Protein AF-A0A9E5CWA3-F1 (afdb_monomer_lite)

Foldseek 3Di:
DAQKAFPVLVVVCAVVLDHLQQQLVLVLLPPPCCLVPPCVVCLVDQLSQLAQDDPVNLVSSVVSPPDNPRRSVQSRPPHSVLRRVVSVLSNLCSVLVEREHEGEHEDQDPAKDWDWPPPDRDSYYYIYIYTYAYPVQWDDDPNMTGRDHDD

Secondary structure (DSSP, 8-state):
--SEE-HHHHHHHHHTT--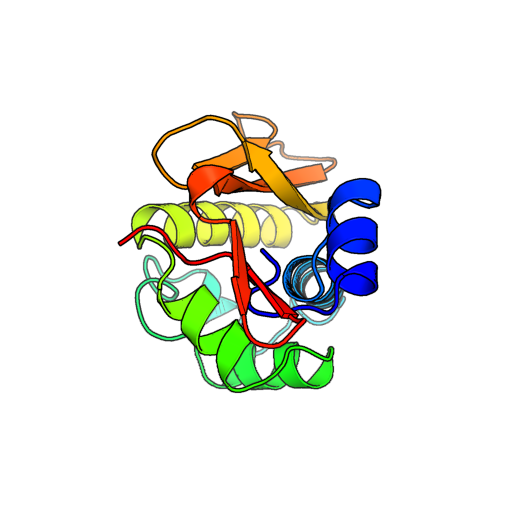HHHHHHHHHHH-TTGGG-TTHHHHHSTTTTSSSPPHHHHHHHHHTT--TTHHHHHHHHS-HHHHHHHHHHHHHHHHHT-EEEEEEEEESSSS-EEEEESSS--SSSEEEEEEEEEGGGEEEETTEEEEPPP-

Radius of gyration: 15.06 Å; chains: 1; bounding box: 36×30×40 Å

Structure (mmCIF, N/CA/C/O backbone):
data_AF-A0A9E5CWA3-F1
#
_entry.id   AF-A0A9E5CWA3-F1
#
loop_
_atom_site.group_PDB
_atom_site.id
_atom_site.type_symbol
_atom_site.label_atom_id
_atom_site.label_alt_id
_atom_site.label_comp_id
_atom_site.label_asym_id
_atom_site.label_entity_id
_atom_site.label_seq_id
_atom_site.pdbx_PDB_ins_code
_atom_site.Cartn_x
_atom_site.Cartn_y
_atom_site.Cartn_z
_atom_site.occupancy
_atom_site.B_iso_or_equiv
_atom_site.auth_seq_id
_atom_site.auth_comp_id
_atom_site.auth_asym_id
_atom_site.auth_atom_id
_atom_site.pdbx_PDB_model_num
ATOM 1 N N . MET A 1 1 ? 3.913 0.453 -6.158 1.00 60.59 1 MET A N 1
ATOM 2 C CA . MET A 1 1 ? 5.046 0.380 -7.095 1.00 60.59 1 MET A CA 1
ATOM 3 C C . MET A 1 1 ? 4.783 -0.765 -8.058 1.00 60.59 1 MET A C 1
ATOM 5 O O . MET A 1 1 ? 4.529 -1.868 -7.585 1.00 60.59 1 MET A O 1
ATOM 9 N N . PRO A 1 2 ? 4.691 -0.508 -9.368 1.00 60.00 2 PRO A N 1
ATOM 10 C CA . PRO A 1 2 ? 4.527 -1.568 -10.356 1.00 60.00 2 PRO A CA 1
ATOM 11 C C . PRO A 1 2 ? 5.777 -2.456 -10.360 1.00 60.00 2 PRO A C 1
ATOM 13 O O . PRO A 1 2 ? 6.856 -1.995 -10.701 1.00 60.00 2 PRO A O 1
ATOM 16 N N . VAL A 1 3 ? 5.647 -3.717 -9.946 1.00 72.38 3 VAL A N 1
ATOM 17 C CA . VAL A 1 3 ? 6.800 -4.636 -9.854 1.00 72.38 3 VAL A CA 1
ATOM 18 C C . VAL A 1 3 ? 7.226 -5.120 -11.235 1.00 72.38 3 VAL A C 1
ATOM 20 O O . VAL A 1 3 ? 8.402 -5.214 -11.549 1.00 72.38 3 VAL A O 1
ATOM 23 N N . SER A 1 4 ? 6.242 -5.413 -12.076 1.00 80.38 4 SER A N 1
ATOM 24 C CA . SER A 1 4 ? 6.408 -5.710 -13.491 1.00 80.38 4 SER A CA 1
ATOM 25 C C . SER A 1 4 ? 5.126 -5.279 -14.190 1.00 80.38 4 SER A C 1
ATOM 27 O O . SER A 1 4 ? 4.016 -5.560 -13.713 1.00 80.38 4 SER A O 1
ATOM 29 N N . SER A 1 5 ? 5.259 -4.494 -15.247 1.00 82.19 5 SER A N 1
ATOM 30 C CA . SER A 1 5 ? 4.142 -3.878 -15.954 1.00 82.19 5 SER A CA 1
ATOM 31 C C . SER A 1 5 ? 4.475 -3.714 -17.426 1.00 82.19 5 SER A C 1
ATOM 33 O O . SER A 1 5 ? 5.625 -3.478 -17.795 1.00 82.19 5 SER A O 1
ATOM 35 N N . THR A 1 6 ? 3.456 -3.789 -18.274 1.00 86.56 6 THR A N 1
ATOM 36 C CA . THR A 1 6 ? 3.601 -3.325 -19.658 1.00 86.56 6 THR A CA 1
ATOM 37 C C . THR A 1 6 ? 3.918 -1.821 -19.677 1.00 86.56 6 THR A C 1
ATOM 39 O O . THR A 1 6 ? 3.594 -1.121 -18.711 1.00 86.56 6 THR A O 1
ATOM 42 N N . PRO A 1 7 ? 4.491 -1.278 -20.768 1.00 85.44 7 PRO A N 1
ATOM 43 C CA . PRO A 1 7 ? 4.719 0.162 -20.889 1.00 85.44 7 PRO A CA 1
ATOM 44 C C . PRO A 1 7 ? 3.453 0.988 -20.638 1.00 85.44 7 PRO A C 1
ATOM 46 O O . PRO A 1 7 ? 3.495 1.958 -19.890 1.00 85.44 7 PRO A O 1
ATOM 49 N N . LYS A 1 8 ? 2.306 0.539 -21.166 1.00 87.75 8 LYS A N 1
ATOM 50 C CA . LYS A 1 8 ? 1.005 1.178 -20.934 1.00 87.75 8 LYS A CA 1
ATOM 51 C C . LYS A 1 8 ? 0.622 1.188 -19.452 1.00 87.75 8 LYS A C 1
ATOM 53 O O . LYS A 1 8 ? 0.359 2.249 -18.906 1.00 87.75 8 LYS A O 1
ATOM 58 N N . GLU A 1 9 ? 0.653 0.031 -18.785 1.00 86.19 9 GLU A N 1
ATOM 59 C CA . GLU A 1 9 ? 0.328 -0.067 -17.351 1.00 86.19 9 GLU A CA 1
ATOM 60 C C . GLU A 1 9 ? 1.248 0.798 -16.478 1.00 86.19 9 GLU A C 1
ATOM 62 O O . GLU A 1 9 ? 0.819 1.331 -15.455 1.00 86.19 9 GLU A O 1
ATOM 67 N N . PHE A 1 10 ? 2.517 0.932 -16.866 1.00 86.88 10 PHE A N 1
ATOM 68 C CA . PHE A 1 10 ? 3.472 1.785 -16.173 1.00 86.88 10 PHE A CA 1
ATOM 69 C C . PHE A 1 10 ? 3.173 3.274 -16.379 1.00 86.88 10 PHE A C 1
ATOM 71 O O . PHE A 1 10 ? 3.129 4.022 -15.403 1.00 86.88 10 PHE A O 1
ATOM 78 N N . THR A 1 11 ? 2.914 3.702 -17.618 1.00 86.81 11 THR A N 1
ATOM 79 C CA . THR A 1 11 ? 2.499 5.077 -17.930 1.00 86.81 11 THR A CA 1
ATOM 80 C C . THR A 1 11 ? 1.200 5.440 -17.211 1.00 86.81 11 THR A C 1
ATOM 82 O O . THR A 1 11 ? 1.126 6.497 -16.586 1.00 86.81 11 THR A O 1
ATOM 85 N N . ASP A 1 12 ? 0.214 4.541 -17.208 1.00 88.81 12 ASP A N 1
ATOM 86 C CA . ASP A 1 12 ? -1.037 4.716 -16.467 1.00 88.81 12 ASP A CA 1
ATOM 87 C C . ASP A 1 12 ? -0.758 4.865 -14.962 1.00 88.81 12 ASP A C 1
ATOM 89 O O . ASP A 1 12 ? -1.291 5.763 -14.308 1.00 88.81 12 ASP A O 1
ATOM 93 N N . ALA A 1 13 ? 0.142 4.048 -14.402 1.00 87.44 13 ALA A N 1
ATOM 94 C CA . ALA A 1 13 ? 0.519 4.142 -12.994 1.00 87.44 13 ALA A CA 1
ATOM 95 C C . ALA A 1 13 ? 1.214 5.467 -12.636 1.00 87.44 13 ALA A C 1
ATOM 97 O O . ALA A 1 13 ? 1.005 5.961 -11.525 1.00 87.44 13 ALA A O 1
ATOM 98 N N . ILE A 1 14 ? 2.012 6.041 -13.545 1.00 87.81 14 ILE A N 1
ATOM 99 C CA . ILE A 1 14 ? 2.618 7.372 -13.378 1.00 87.81 14 ILE A CA 1
ATOM 100 C C . ILE A 1 14 ? 1.534 8.452 -13.398 1.00 87.81 14 ILE A C 1
ATOM 102 O O . ILE A 1 14 ? 1.454 9.253 -12.466 1.00 87.81 14 ILE A O 1
ATOM 106 N N . ASN A 1 15 ? 0.681 8.447 -14.425 1.00 88.50 15 ASN A N 1
ATOM 107 C CA . ASN A 1 15 ? -0.342 9.473 -14.632 1.00 88.50 15 ASN A CA 1
ATOM 108 C C . ASN A 1 15 ? -1.373 9.488 -13.499 1.00 88.50 15 ASN A C 1
ATOM 110 O O . ASN A 1 15 ? -1.718 10.541 -12.969 1.00 88.50 15 ASN A O 1
ATOM 114 N N . GLU A 1 16 ? -1.827 8.310 -13.075 1.00 89.75 16 GLU A N 1
ATOM 115 C CA . GLU A 1 16 ? -2.788 8.179 -11.981 1.00 89.75 16 GLU A CA 1
ATOM 116 C C . GLU A 1 16 ? -2.141 8.258 -10.592 1.00 89.75 16 GLU A C 1
ATOM 118 O O . GLU A 1 16 ? -2.848 8.268 -9.579 1.00 89.75 16 GLU A O 1
ATOM 123 N N . ARG A 1 17 ? -0.802 8.244 -10.522 1.00 91.00 17 ARG A N 1
ATOM 124 C CA . ARG A 1 17 ? -0.032 8.045 -9.283 1.00 91.00 17 ARG A CA 1
ATOM 125 C C . ARG A 1 17 ? -0.473 6.797 -8.515 1.00 91.00 17 ARG A C 1
ATOM 127 O O . ARG A 1 17 ? -0.501 6.774 -7.282 1.00 91.00 17 ARG A O 1
ATOM 134 N N . ARG A 1 18 ? -0.901 5.758 -9.236 1.00 89.44 18 ARG A N 1
ATOM 135 C CA . ARG A 1 18 ? -1.558 4.570 -8.680 1.00 89.44 18 ARG A CA 1
ATOM 136 C C . ARG A 1 18 ? -1.168 3.315 -9.451 1.00 89.44 18 ARG A C 1
ATOM 138 O O . ARG A 1 18 ? -1.632 3.058 -10.552 1.00 89.44 18 ARG A O 1
ATOM 145 N N . SER A 1 19 ? -0.383 2.467 -8.801 1.00 85.50 19 SER A N 1
ATOM 146 C CA . SER A 1 19 ? -0.120 1.092 -9.242 1.00 85.50 19 SER A CA 1
ATOM 147 C C . SER A 1 19 ? -1.293 0.146 -8.943 1.00 85.50 19 SER A C 1
ATOM 149 O O . SER A 1 19 ? -2.143 0.448 -8.102 1.00 85.50 19 SER A O 1
ATOM 151 N N . ARG A 1 20 ? -1.306 -1.047 -9.554 1.00 84.31 20 ARG A N 1
ATOM 152 C CA . ARG A 1 20 ? -2.267 -2.122 -9.230 1.00 84.31 20 ARG A CA 1
ATOM 153 C C . ARG A 1 20 ? -2.335 -2.396 -7.722 1.00 84.31 20 ARG A C 1
ATOM 155 O O . ARG A 1 20 ? -3.420 -2.427 -7.151 1.00 84.31 20 ARG A O 1
ATOM 162 N N . THR A 1 21 ? -1.178 -2.481 -7.066 1.00 84.75 21 THR A N 1
ATOM 163 C CA . THR A 1 21 ? -1.064 -2.679 -5.615 1.00 84.75 21 THR A CA 1
ATOM 164 C C . THR A 1 21 ? -1.720 -1.558 -4.810 1.00 84.75 21 THR A C 1
ATOM 166 O O . THR A 1 21 ? -2.503 -1.835 -3.911 1.00 84.75 21 THR A O 1
ATOM 169 N N . THR A 1 22 ? -1.458 -0.288 -5.134 1.00 87.94 22 THR A N 1
ATOM 170 C CA . THR A 1 22 ? -2.054 0.843 -4.397 1.00 87.94 22 THR A CA 1
ATOM 171 C C . THR A 1 22 ? -3.558 0.949 -4.644 1.00 87.94 22 THR A C 1
ATOM 173 O O . THR A 1 22 ? -4.302 1.220 -3.710 1.00 87.94 22 THR A O 1
ATOM 176 N N . LYS A 1 23 ? -4.030 0.641 -5.863 1.00 87.88 23 LYS A N 1
ATOM 177 C CA . LYS A 1 23 ? -5.469 0.525 -6.164 1.00 87.88 23 LYS A CA 1
ATOM 178 C C . LYS A 1 23 ? -6.131 -0.583 -5.333 1.00 87.88 23 LYS A C 1
ATOM 180 O O . LYS A 1 23 ? -7.246 -0.397 -4.853 1.00 87.88 23 LYS A O 1
ATOM 185 N N . ALA A 1 24 ? -5.462 -1.721 -5.157 1.00 86.12 24 ALA A N 1
ATOM 186 C CA . ALA A 1 24 ? -5.973 -2.821 -4.345 1.00 86.12 24 ALA A CA 1
ATOM 187 C C . ALA A 1 24 ? -5.982 -2.492 -2.846 1.00 86.12 24 ALA A C 1
ATOM 189 O O . ALA A 1 24 ? -6.980 -2.763 -2.188 1.00 86.12 24 ALA A O 1
ATOM 190 N N . LEU A 1 25 ? -4.931 -1.852 -2.320 1.00 86.56 25 LEU A N 1
ATOM 191 C CA . LEU A 1 25 ? -4.892 -1.376 -0.930 1.00 86.56 25 LEU A CA 1
ATOM 192 C C . LEU A 1 25 ? -6.018 -0.371 -0.648 1.00 86.56 25 LEU A C 1
ATOM 194 O O . LEU A 1 25 ? -6.728 -0.504 0.347 1.00 86.56 25 LEU A O 1
ATOM 198 N N . ASP A 1 26 ? -6.246 0.574 -1.564 1.00 86.12 26 ASP A N 1
ATOM 199 C CA . ASP A 1 26 ? -7.373 1.511 -1.495 1.00 86.12 26 ASP A CA 1
ATOM 200 C C . ASP A 1 26 ? -8.717 0.790 -1.384 1.00 86.12 26 ASP A C 1
ATOM 202 O O . ASP A 1 26 ? -9.549 1.134 -0.545 1.00 86.12 26 ASP A O 1
ATOM 206 N N . LYS A 1 27 ? -8.944 -0.215 -2.238 1.00 85.38 27 LYS A N 1
ATOM 207 C CA . LYS A 1 27 ? -10.178 -1.007 -2.213 1.00 85.38 27 LYS A CA 1
ATOM 208 C C . LYS A 1 27 ? -10.305 -1.789 -0.910 1.00 85.38 27 LYS A C 1
ATOM 210 O O . LYS A 1 27 ? -11.360 -1.729 -0.291 1.00 85.38 27 LYS A O 1
ATOM 215 N N . PHE A 1 28 ? -9.231 -2.454 -0.488 1.00 83.56 28 PHE A N 1
ATOM 216 C CA . PHE A 1 28 ? -9.167 -3.273 0.720 1.00 83.56 28 PHE A CA 1
ATOM 217 C C . PHE A 1 28 ? -9.580 -2.491 1.970 1.00 83.56 28 PHE A C 1
ATOM 219 O O . PHE A 1 28 ? -10.395 -2.963 2.754 1.00 83.56 28 PHE A O 1
ATOM 226 N N . ILE A 1 29 ? -9.094 -1.259 2.130 1.00 80.06 29 ILE A N 1
ATOM 227 C CA . ILE A 1 29 ? -9.405 -0.442 3.315 1.00 80.06 29 ILE A CA 1
ATOM 228 C C . ILE A 1 29 ? -10.774 0.221 3.252 1.00 80.06 29 ILE A C 1
ATOM 230 O O . ILE A 1 29 ? -11.377 0.508 4.284 1.00 80.06 29 ILE A O 1
ATOM 234 N N . ARG A 1 30 ? -11.311 0.425 2.049 1.00 78.00 30 ARG A N 1
ATOM 235 C CA . ARG A 1 30 ? -12.679 0.922 1.865 1.00 78.00 30 ARG A CA 1
ATOM 236 C C . ARG A 1 30 ? -13.742 -0.151 2.088 1.00 78.00 30 ARG A C 1
ATOM 238 O O . ARG A 1 30 ? -14.928 0.184 2.107 1.00 78.00 30 ARG A O 1
ATOM 245 N N . LEU A 1 31 ? -13.356 -1.413 2.271 1.00 69.75 31 LEU A N 1
ATOM 246 C CA . LEU A 1 31 ? -14.289 -2.455 2.676 1.00 69.75 31 LEU A CA 1
ATOM 247 C C . LEU A 1 31 ? -14.854 -2.095 4.056 1.00 69.75 31 LEU A C 1
ATOM 249 O O . LEU A 1 31 ? -14.138 -2.101 5.055 1.00 69.75 31 LEU A O 1
ATOM 253 N N . ARG A 1 32 ? -16.163 -1.805 4.125 1.00 60.06 32 ARG A N 1
ATOM 254 C CA . ARG A 1 32 ? -16.877 -1.557 5.397 1.00 60.06 32 ARG A CA 1
ATOM 255 C C . ARG A 1 32 ? -16.658 -2.684 6.415 1.00 60.06 32 ARG A C 1
ATOM 257 O O . ARG A 1 32 ? -16.719 -2.434 7.615 1.00 60.06 32 ARG A O 1
ATOM 264 N N . SER A 1 33 ? -16.387 -3.899 5.940 1.00 63.06 33 SER A N 1
ATOM 265 C CA . SER A 1 33 ? -16.083 -5.065 6.764 1.00 63.06 33 SER A CA 1
ATOM 266 C C . SER A 1 33 ? -14.730 -4.987 7.466 1.00 63.06 33 SER A C 1
ATOM 268 O O . SER A 1 33 ? -14.585 -5.665 8.474 1.00 63.06 33 SER A O 1
ATOM 270 N N . LEU A 1 34 ? -13.765 -4.165 7.024 1.00 73.56 34 LEU A N 1
ATOM 271 C CA . LEU A 1 34 ? -12.416 -4.176 7.603 1.00 73.56 34 LEU A CA 1
ATOM 272 C C . LEU A 1 34 ? -12.430 -3.831 9.101 1.00 73.56 34 LEU A C 1
ATOM 274 O O . LEU A 1 34 ? -11.757 -4.487 9.891 1.00 73.56 34 LEU A O 1
ATOM 278 N N . LYS A 1 35 ? -13.258 -2.861 9.514 1.00 74.50 35 LYS A N 1
ATOM 279 C CA . LYS A 1 35 ? -13.421 -2.481 10.929 1.00 74.50 35 LYS A CA 1
ATOM 280 C C . LYS A 1 35 ? -13.919 -3.642 11.802 1.00 74.50 35 LYS A C 1
ATOM 282 O O . LYS A 1 35 ? -13.543 -3.729 12.966 1.00 74.50 35 LYS A O 1
ATOM 287 N N . ASN A 1 36 ? -14.735 -4.522 11.228 1.00 80.44 36 ASN A N 1
ATOM 288 C CA . ASN A 1 36 ? -15.336 -5.671 11.904 1.00 80.44 36 ASN A CA 1
ATOM 289 C C . ASN A 1 36 ? -14.685 -6.995 11.470 1.00 80.44 36 ASN A C 1
ATOM 291 O O . ASN A 1 36 ? -15.241 -8.064 11.709 1.00 80.44 36 ASN A O 1
ATOM 295 N N . HIS A 1 37 ? -13.543 -6.936 10.783 1.00 82.81 37 HIS A N 1
ATOM 296 C CA . HIS A 1 37 ? -12.912 -8.119 10.225 1.00 82.81 37 HIS A CA 1
ATOM 297 C C . HIS A 1 37 ? -12.357 -8.983 11.366 1.00 82.81 37 HIS A C 1
ATOM 299 O O . HIS A 1 37 ? -11.739 -8.426 12.277 1.00 82.81 37 HIS A O 1
ATOM 305 N N . PRO A 1 38 ? -12.492 -10.323 11.325 1.00 85.50 38 PRO A N 1
ATOM 306 C CA . PRO A 1 38 ? -12.034 -11.200 12.409 1.00 85.50 38 PRO A CA 1
ATOM 307 C C . PRO A 1 38 ? -10.560 -10.994 12.789 1.00 85.50 38 PRO A C 1
ATOM 309 O O . PRO A 1 38 ? -10.185 -11.107 13.950 1.00 85.50 38 PRO A O 1
ATOM 312 N N . HIS A 1 39 ? -9.736 -10.618 11.809 1.00 85.94 39 HIS A N 1
ATOM 313 C CA . HIS A 1 39 ? -8.298 -10.386 11.971 1.00 85.94 39 HIS A CA 1
ATOM 314 C C . HIS A 1 39 ? -7.908 -8.918 12.217 1.00 85.94 39 HIS A C 1
ATOM 316 O O . HIS A 1 39 ? -6.733 -8.565 12.131 1.00 85.94 39 HIS A O 1
ATOM 322 N N . ILE A 1 40 ? -8.859 -8.024 12.512 1.00 85.75 40 ILE A N 1
ATOM 323 C CA . ILE A 1 40 ? -8.543 -6.607 12.754 1.00 85.75 40 ILE A CA 1
ATOM 324 C C . ILE A 1 40 ? -7.665 -6.410 13.996 1.00 85.75 40 ILE A C 1
ATOM 326 O O . ILE A 1 40 ? -6.813 -5.521 14.020 1.00 85.75 40 ILE A O 1
ATOM 330 N N . ALA A 1 41 ? -7.836 -7.267 15.010 1.00 87.50 41 ALA A N 1
ATOM 331 C CA . ALA A 1 41 ? -7.010 -7.267 16.213 1.00 87.50 41 ALA A CA 1
ATOM 332 C C . ALA A 1 41 ? -5.533 -7.512 15.876 1.00 87.50 41 ALA A C 1
ATOM 334 O O . ALA A 1 41 ? -4.663 -6.848 16.433 1.00 87.50 41 ALA A O 1
ATOM 335 N N . ASP A 1 42 ? -5.262 -8.366 14.889 1.00 88.19 42 ASP A N 1
ATOM 336 C CA . ASP A 1 42 ? -3.902 -8.659 14.458 1.00 88.19 42 ASP A CA 1
ATOM 337 C C . ASP A 1 42 ? -3.204 -7.421 13.863 1.00 88.19 42 ASP A C 1
ATOM 339 O O . ASP A 1 42 ? -2.029 -7.172 14.127 1.00 88.19 42 ASP A O 1
ATOM 343 N N . LEU A 1 43 ? -3.926 -6.583 13.103 1.00 85.31 43 LEU A N 1
ATOM 344 C CA . LEU A 1 43 ? -3.377 -5.320 12.581 1.00 85.31 43 LEU A CA 1
ATOM 345 C C . LEU A 1 43 ? -3.007 -4.336 13.699 1.00 85.31 43 LEU A C 1
ATOM 347 O O . LEU A 1 43 ? -2.107 -3.505 13.523 1.00 85.31 43 LEU A O 1
ATOM 351 N N . ARG A 1 44 ? -3.676 -4.420 14.855 1.00 89.38 44 ARG A N 1
ATOM 352 C CA . ARG A 1 44 ? -3.364 -3.596 16.030 1.00 89.38 44 ARG A CA 1
ATOM 353 C C . ARG A 1 44 ? -2.092 -4.057 16.744 1.00 89.38 44 ARG A C 1
ATOM 355 O O . ARG A 1 44 ? -1.474 -3.235 17.419 1.00 89.38 44 ARG A O 1
ATOM 362 N N . THR A 1 45 ? -1.643 -5.294 16.530 1.00 91.00 45 THR A N 1
ATOM 363 C CA . THR A 1 45 ? -0.400 -5.822 17.103 1.00 91.00 45 THR A CA 1
ATOM 364 C C . THR A 1 45 ? 0.835 -5.155 16.472 1.00 91.00 45 THR A C 1
ATOM 366 O O . THR A 1 45 ? 1.015 -5.206 15.249 1.00 91.00 45 THR A O 1
ATOM 369 N N . PRO A 1 46 ? 1.724 -4.533 17.274 1.00 91.50 46 PRO A N 1
ATOM 370 C CA . PRO A 1 46 ? 2.966 -3.948 16.773 1.00 91.50 46 PRO A CA 1
ATOM 371 C C . PRO A 1 46 ? 3.813 -4.961 15.999 1.00 91.50 46 PRO A C 1
ATOM 373 O O . PRO A 1 46 ? 4.009 -6.094 16.436 1.00 91.50 46 PRO A O 1
ATOM 376 N N . GLY A 1 47 ? 4.324 -4.558 14.837 1.00 86.06 47 GLY A N 1
ATOM 377 C CA . GLY A 1 47 ? 5.197 -5.390 14.018 1.00 86.06 47 GLY A CA 1
ATOM 378 C C . GLY A 1 47 ? 4.531 -6.585 13.334 1.00 86.06 47 GLY A C 1
ATOM 379 O O . GLY A 1 47 ? 5.239 -7.371 12.703 1.00 86.06 47 GLY A O 1
ATOM 380 N N . TYR A 1 48 ? 3.202 -6.715 13.381 1.00 87.56 48 TYR A N 1
ATOM 381 C CA . TYR A 1 48 ? 2.482 -7.804 12.709 1.00 87.56 48 TYR A CA 1
ATOM 382 C C . TYR A 1 48 ? 2.783 -7.874 11.201 1.00 87.56 48 TYR A C 1
ATOM 384 O O . TYR A 1 48 ? 2.938 -8.956 10.639 1.00 87.56 48 TYR A O 1
ATOM 392 N N . LEU A 1 49 ? 2.971 -6.717 10.555 1.00 86.62 49 LEU A N 1
ATOM 393 C CA . LEU A 1 49 ? 3.339 -6.630 9.138 1.00 86.62 49 LEU A CA 1
ATOM 394 C C . LEU A 1 49 ? 4.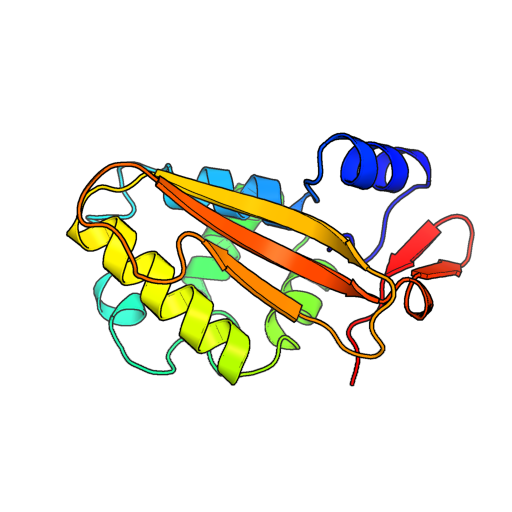855 -6.727 8.877 1.00 86.62 49 LEU A C 1
ATOM 396 O O . LEU A 1 49 ? 5.257 -6.805 7.722 1.00 86.62 49 LEU A O 1
ATOM 400 N N . ASN A 1 50 ? 5.722 -6.755 9.898 1.00 85.00 50 ASN A N 1
ATOM 401 C CA . ASN A 1 50 ? 7.185 -6.695 9.709 1.00 85.00 50 ASN A CA 1
ATOM 402 C C . ASN A 1 50 ? 7.771 -7.924 9.002 1.00 85.00 50 ASN A C 1
ATOM 404 O O . ASN A 1 50 ? 8.892 -7.866 8.489 1.00 85.00 50 ASN A O 1
ATOM 408 N N . LYS A 1 51 ? 7.037 -9.036 8.992 1.00 81.06 51 LYS A N 1
ATOM 409 C CA . LYS A 1 51 ? 7.424 -10.283 8.329 1.00 81.06 51 LYS A CA 1
ATOM 410 C C . LYS A 1 51 ? 6.729 -10.389 6.962 1.00 81.06 51 LYS A C 1
ATOM 412 O O . LYS A 1 51 ? 6.468 -9.389 6.288 1.00 81.06 51 LYS A O 1
ATOM 417 N N . THR A 1 52 ? 6.484 -11.619 6.536 1.00 85.31 52 THR A N 1
ATOM 418 C CA . THR A 1 52 ? 5.638 -11.959 5.397 1.00 85.31 52 THR A CA 1
ATOM 419 C C . THR A 1 52 ? 4.206 -11.507 5.653 1.00 85.31 52 THR A C 1
ATOM 421 O O . THR A 1 52 ? 3.697 -11.668 6.762 1.00 85.31 52 THR A O 1
ATOM 424 N N . LEU A 1 53 ? 3.545 -10.991 4.616 1.00 84.56 53 LEU A N 1
ATOM 425 C CA . LEU A 1 53 ? 2.131 -10.659 4.656 1.00 84.56 53 LEU A CA 1
ATOM 426 C C . LEU A 1 53 ? 1.313 -11.879 5.130 1.00 84.56 53 LEU A C 1
ATOM 428 O O . LEU A 1 53 ? 1.408 -12.957 4.522 1.00 84.56 53 LEU A O 1
ATOM 432 N N . PRO A 1 54 ? 0.502 -11.720 6.190 1.00 87.88 54 PRO A N 1
ATOM 433 C CA . PRO A 1 54 ? -0.406 -12.747 6.680 1.00 87.88 54 PRO A CA 1
ATOM 434 C C . PRO A 1 54 ? -1.262 -13.339 5.561 1.00 87.88 54 PRO A C 1
ATOM 436 O O . PRO A 1 54 ? -1.621 -12.652 4.603 1.00 87.88 54 PRO A O 1
ATOM 439 N N . LYS A 1 55 ? -1.603 -14.628 5.682 1.00 88.31 55 LYS A N 1
ATOM 440 C CA . LYS A 1 55 ? -2.388 -15.347 4.666 1.00 88.31 55 LYS A CA 1
ATOM 441 C C . LYS A 1 55 ? -3.698 -14.626 4.340 1.00 88.31 55 LYS A C 1
ATOM 443 O O . LYS A 1 55 ? -3.976 -14.426 3.169 1.00 88.31 55 LYS A O 1
ATOM 448 N N . TRP A 1 56 ? -4.438 -14.171 5.348 1.00 87.00 56 TRP A N 1
ATOM 449 C CA . TRP A 1 56 ? -5.714 -13.491 5.132 1.00 87.00 56 TRP A CA 1
ATOM 450 C C . TRP A 1 56 ? -5.550 -12.178 4.343 1.00 87.00 56 TRP A C 1
ATOM 452 O O . TRP A 1 56 ? -6.301 -11.944 3.407 1.00 87.00 56 TRP A O 1
ATOM 462 N N . ILE A 1 57 ? -4.509 -11.373 4.615 1.00 87.31 57 ILE A N 1
ATOM 463 C CA . ILE A 1 57 ? -4.222 -10.152 3.835 1.00 87.31 57 ILE A CA 1
ATOM 464 C C . ILE A 1 57 ? -3.898 -10.509 2.382 1.00 87.31 57 ILE A C 1
ATOM 466 O O . ILE A 1 57 ? -4.338 -9.831 1.456 1.00 87.31 57 ILE A O 1
ATOM 470 N N . ARG A 1 58 ? -3.131 -11.584 2.164 1.00 87.69 58 ARG A N 1
ATOM 471 C CA . ARG A 1 58 ? -2.820 -12.078 0.816 1.00 87.69 58 ARG A CA 1
ATOM 472 C C . ARG A 1 58 ? -4.068 -12.570 0.086 1.00 87.69 58 ARG A C 1
ATOM 474 O O . ARG A 1 58 ? -4.215 -12.288 -1.097 1.00 87.69 58 ARG A O 1
ATOM 481 N N . ASP A 1 59 ? -4.953 -13.284 0.768 1.00 87.94 59 ASP A N 1
ATOM 482 C CA . ASP A 1 59 ? -6.187 -13.804 0.179 1.00 87.94 59 ASP A CA 1
ATOM 483 C C . ASP A 1 59 ? -7.117 -12.646 -0.234 1.00 87.94 59 ASP A C 1
ATOM 485 O O . ASP A 1 59 ? -7.554 -12.598 -1.385 1.00 87.94 59 ASP A O 1
ATOM 489 N N . GLU A 1 60 ? -7.298 -11.650 0.638 1.00 87.50 60 GLU A N 1
ATOM 490 C CA . GLU A 1 60 ? -8.092 -10.438 0.381 1.00 87.50 60 GLU A CA 1
ATOM 491 C C . GLU A 1 60 ? -7.530 -9.602 -0.779 1.00 87.50 60 GLU A C 1
ATOM 493 O O . GLU A 1 60 ? -8.225 -9.287 -1.746 1.00 87.50 60 GLU A O 1
ATOM 498 N N . LEU A 1 61 ? -6.230 -9.286 -0.746 1.00 86.50 61 LEU A N 1
ATOM 499 C CA . LEU A 1 61 ? -5.580 -8.546 -1.831 1.00 86.50 61 LEU A CA 1
ATOM 500 C C . LEU A 1 61 ? -5.595 -9.333 -3.149 1.00 86.50 61 LEU A C 1
ATOM 502 O O . LEU A 1 61 ? -5.746 -8.743 -4.220 1.00 86.50 61 LEU A O 1
ATOM 506 N N . GLY A 1 62 ? -5.474 -10.660 -3.082 1.00 85.00 62 GLY A N 1
ATOM 507 C CA . GLY A 1 62 ? -5.604 -11.548 -4.233 1.00 85.00 62 GLY A CA 1
ATOM 508 C C . GLY A 1 62 ? -7.000 -11.486 -4.857 1.00 85.00 62 GLY A C 1
ATOM 509 O O . GL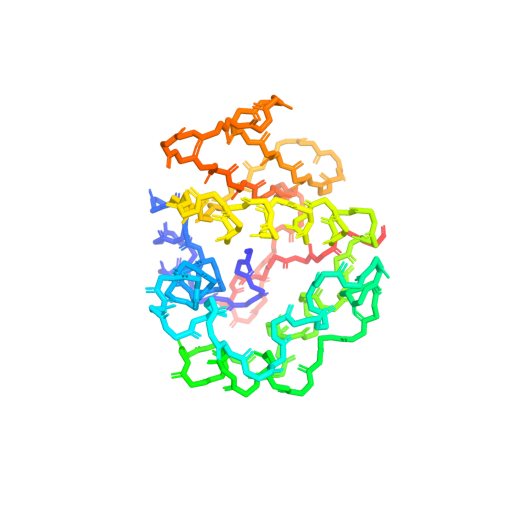Y A 1 62 ? -7.106 -11.396 -6.079 1.00 85.00 62 GLY A O 1
ATOM 510 N N . GLY A 1 63 ? -8.055 -11.455 -4.036 1.00 84.94 63 GLY A N 1
ATOM 511 C CA . GLY A 1 63 ? -9.437 -11.235 -4.482 1.00 84.94 63 GLY A CA 1
ATOM 512 C C . GLY A 1 63 ? -9.662 -9.863 -5.131 1.00 84.94 63 GLY A C 1
ATOM 513 O O . GLY A 1 63 ? -10.533 -9.711 -5.984 1.00 84.94 63 GLY A O 1
ATOM 514 N N . LEU A 1 64 ? -8.825 -8.874 -4.801 1.00 85.56 64 LEU A N 1
ATOM 515 C CA . LEU A 1 64 ? -8.852 -7.522 -5.372 1.00 85.56 64 LEU A CA 1
ATOM 516 C C . LEU A 1 64 ? -7.945 -7.343 -6.603 1.00 85.56 64 LEU A C 1
ATOM 518 O O . LEU A 1 64 ? -7.783 -6.220 -7.093 1.00 85.56 64 LEU A O 1
ATOM 522 N N . GLY A 1 65 ? -7.380 -8.436 -7.123 1.00 80.56 65 GLY A N 1
ATOM 523 C CA . GLY A 1 65 ? -6.615 -8.456 -8.369 1.00 80.56 65 GLY A CA 1
ATOM 524 C C . GLY A 1 65 ? -5.105 -8.271 -8.211 1.00 80.56 65 GLY A C 1
ATOM 525 O O . GLY A 1 65 ? -4.424 -8.073 -9.216 1.00 80.56 65 GLY A O 1
ATOM 526 N N . VAL A 1 66 ? -4.556 -8.336 -6.991 1.00 81.62 66 VAL A N 1
ATOM 527 C CA . VAL A 1 66 ? -3.097 -8.333 -6.778 1.00 81.62 66 VAL A CA 1
ATOM 528 C C . VAL A 1 66 ? -2.502 -9.661 -7.253 1.00 81.62 66 VAL A C 1
ATOM 530 O O . VAL A 1 66 ? -2.972 -10.743 -6.891 1.00 81.62 66 VAL A O 1
ATOM 533 N N . LYS A 1 67 ? -1.444 -9.598 -8.068 1.00 78.06 67 LYS A N 1
ATOM 534 C CA . LYS A 1 67 ? -0.769 -10.789 -8.604 1.00 78.06 67 LYS A CA 1
ATOM 535 C C . LYS A 1 67 ? -0.025 -11.510 -7.476 1.00 78.06 67 LYS A C 1
ATOM 537 O O . LYS A 1 67 ? 0.995 -11.028 -6.980 1.00 78.06 67 LYS A O 1
ATOM 542 N N . LYS A 1 68 ? -0.528 -12.696 -7.114 1.00 71.25 68 LYS A N 1
ATOM 543 C CA . LYS A 1 68 ? -0.188 -13.439 -5.885 1.00 71.25 68 LYS A CA 1
ATOM 544 C C . LYS A 1 68 ? 1.302 -13.736 -5.653 1.00 71.25 68 LYS A C 1
ATOM 546 O O . LYS A 1 68 ? 1.692 -13.983 -4.521 1.00 71.25 68 LYS A O 1
ATOM 551 N N . THR A 1 69 ? 2.149 -13.751 -6.675 1.00 72.50 69 THR A N 1
ATOM 552 C CA . THR A 1 69 ? 3.568 -14.119 -6.513 1.00 72.50 69 THR A CA 1
ATOM 553 C C . THR A 1 69 ? 4.474 -12.897 -6.462 1.00 72.50 69 THR A C 1
ATOM 555 O O . THR A 1 69 ? 5.175 -12.682 -5.471 1.00 72.50 69 THR A O 1
ATOM 558 N N . ILE A 1 70 ? 4.439 -12.061 -7.498 1.00 76.75 70 ILE A N 1
ATOM 559 C CA . ILE A 1 70 ? 5.418 -10.984 -7.657 1.00 76.75 70 ILE A CA 1
ATOM 560 C C . ILE A 1 70 ? 5.097 -9.758 -6.789 1.00 76.75 70 ILE A C 1
ATOM 562 O O . ILE A 1 70 ? 5.984 -9.226 -6.125 1.00 76.75 70 ILE A O 1
ATOM 566 N N . GLU A 1 71 ? 3.825 -9.358 -6.697 1.00 80.81 71 GLU A N 1
ATOM 567 C CA . GLU A 1 71 ? 3.421 -8.185 -5.908 1.00 80.81 71 GLU A CA 1
ATOM 568 C C . GLU A 1 71 ? 3.469 -8.480 -4.402 1.00 80.81 71 GLU A C 1
ATOM 570 O O . GLU A 1 71 ? 3.860 -7.619 -3.615 1.00 80.81 71 GLU A O 1
ATOM 575 N N . PHE A 1 72 ? 3.164 -9.715 -3.985 1.00 81.88 72 PHE A N 1
ATOM 576 C CA . PHE A 1 72 ? 3.312 -10.122 -2.583 1.00 81.88 72 PHE A CA 1
ATOM 577 C C . PHE A 1 72 ? 4.777 -10.215 -2.165 1.00 81.88 72 PHE A C 1
ATOM 579 O O . PHE A 1 72 ? 5.123 -9.726 -1.093 1.00 81.88 72 PHE A O 1
ATOM 586 N N . THR A 1 73 ? 5.647 -10.784 -3.005 1.00 82.62 73 THR A N 1
ATOM 587 C CA . THR A 1 73 ? 7.096 -10.801 -2.745 1.00 82.62 73 THR A CA 1
ATOM 588 C C . THR A 1 73 ? 7.638 -9.384 -2.588 1.00 82.62 73 THR A C 1
ATOM 590 O O . THR A 1 73 ? 8.334 -9.101 -1.618 1.00 82.62 73 THR A O 1
ATOM 593 N N . HIS A 1 74 ? 7.238 -8.475 -3.474 1.00 81.00 74 HIS A N 1
ATOM 594 C CA . HIS A 1 74 ? 7.638 -7.076 -3.408 1.00 81.00 74 HIS A CA 1
ATOM 595 C C . HIS A 1 74 ? 7.157 -6.382 -2.125 1.00 81.00 74 HIS A C 1
ATOM 597 O O . HIS A 1 74 ? 7.946 -5.746 -1.434 1.00 81.00 74 HIS A O 1
ATOM 603 N N . MET A 1 75 ? 5.883 -6.538 -1.743 1.00 81.88 75 MET A N 1
ATOM 604 C CA . MET A 1 75 ? 5.387 -5.993 -0.470 1.00 81.88 75 MET A CA 1
ATOM 605 C C . MET A 1 75 ? 6.096 -6.608 0.743 1.00 81.88 75 MET A C 1
ATOM 607 O O . MET A 1 75 ? 6.349 -5.920 1.727 1.00 81.88 75 MET A O 1
ATOM 611 N N . ASN A 1 76 ? 6.467 -7.890 0.685 1.00 84.81 76 ASN A N 1
ATOM 612 C CA . ASN A 1 76 ? 7.229 -8.541 1.751 1.00 84.81 76 ASN A CA 1
ATOM 613 C C . ASN A 1 76 ? 8.641 -7.961 1.909 1.00 84.81 76 ASN A C 1
ATOM 615 O O . ASN A 1 76 ? 9.165 -7.992 3.022 1.00 84.81 76 ASN A O 1
ATOM 619 N N . GLN A 1 77 ? 9.224 -7.419 0.839 1.00 84.88 77 GLN A N 1
ATOM 620 C CA . GLN A 1 77 ? 10.560 -6.822 0.829 1.00 84.88 77 GLN A CA 1
ATOM 621 C C . GLN A 1 77 ? 10.595 -5.371 1.319 1.00 84.88 77 GLN A C 1
ATOM 623 O O . GLN A 1 77 ? 11.684 -4.854 1.550 1.00 84.88 77 GLN A O 1
ATOM 628 N N . TRP A 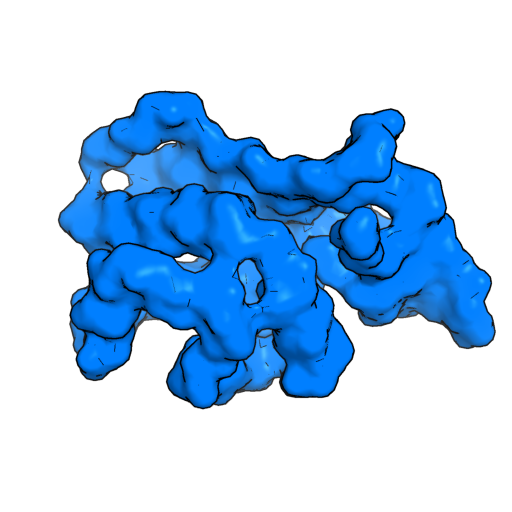1 78 ? 9.443 -4.722 1.536 1.00 83.25 78 TRP A N 1
ATOM 629 C CA . TRP A 1 78 ? 9.421 -3.362 2.079 1.00 83.25 78 TRP A CA 1
ATOM 630 C C . TRP A 1 78 ? 10.162 -3.268 3.423 1.00 83.25 78 TRP A C 1
ATOM 632 O O . TRP A 1 78 ? 10.024 -4.170 4.265 1.00 83.25 78 TRP A O 1
ATOM 642 N N . PRO A 1 79 ? 10.897 -2.169 3.676 1.00 83.75 79 PRO A N 1
ATOM 643 C CA . PRO A 1 79 ? 11.571 -1.950 4.947 1.00 83.75 79 PRO A CA 1
ATOM 644 C C . PRO A 1 79 ? 10.618 -2.092 6.138 1.00 83.75 79 PRO A C 1
ATOM 646 O O . PRO A 1 79 ? 9.517 -1.538 6.147 1.00 83.75 79 PRO A O 1
ATOM 649 N N . ARG A 1 80 ? 11.058 -2.798 7.189 1.00 87.75 80 ARG A N 1
ATOM 650 C CA . ARG A 1 80 ? 10.238 -3.053 8.393 1.00 87.75 80 ARG A CA 1
ATOM 651 C C . ARG A 1 80 ? 9.694 -1.764 9.013 1.00 87.75 80 ARG A C 1
ATOM 653 O O . ARG A 1 80 ? 8.532 -1.718 9.392 1.00 87.75 80 ARG A O 1
ATOM 660 N N . ALA A 1 81 ? 10.518 -0.716 9.067 1.00 85.25 81 ALA A N 1
ATOM 661 C CA . ALA A 1 81 ? 10.108 0.589 9.579 1.00 85.25 81 ALA A CA 1
ATOM 662 C C . ALA A 1 81 ? 8.940 1.183 8.772 1.00 85.25 81 ALA A C 1
ATOM 664 O O . ALA A 1 81 ? 7.941 1.577 9.363 1.00 85.25 81 ALA A O 1
ATOM 665 N N . GLN A 1 82 ? 9.011 1.143 7.436 1.00 85.69 82 GLN A N 1
ATOM 666 C CA . GLN A 1 82 ? 7.937 1.636 6.566 1.00 85.69 82 GLN A CA 1
ATOM 667 C C . GLN A 1 82 ? 6.650 0.824 6.745 1.00 85.69 82 GLN A C 1
ATOM 669 O O . GLN A 1 82 ? 5.564 1.390 6.843 1.00 85.69 82 GLN A O 1
ATOM 674 N N . LYS A 1 83 ? 6.753 -0.508 6.852 1.00 87.62 83 LYS A N 1
ATOM 675 C CA . LYS A 1 83 ? 5.581 -1.358 7.114 1.00 87.62 83 LYS A CA 1
ATOM 676 C C . LYS A 1 83 ? 4.905 -1.019 8.440 1.00 87.62 83 LYS A C 1
ATOM 678 O O . LYS A 1 83 ? 3.678 -0.995 8.507 1.00 87.62 83 LYS A O 1
ATOM 683 N N . GLU A 1 84 ? 5.688 -0.750 9.480 1.00 90.56 84 GLU A N 1
ATOM 684 C CA . GLU A 1 84 ? 5.161 -0.366 10.788 1.00 90.56 84 GLU A CA 1
ATOM 685 C C . GLU A 1 84 ? 4.516 1.029 10.764 1.00 90.56 84 GLU A C 1
ATOM 687 O O . GLU A 1 84 ? 3.465 1.223 11.374 1.00 90.56 84 GLU A O 1
ATOM 692 N N . GLU A 1 85 ? 5.081 1.991 10.032 1.00 89.81 85 GLU A N 1
ATOM 693 C CA . GLU A 1 85 ? 4.463 3.309 9.830 1.00 89.81 85 GLU A CA 1
ATOM 694 C C . GLU A 1 85 ? 3.123 3.202 9.097 1.00 89.81 85 GLU A C 1
ATOM 696 O O . GLU A 1 85 ? 2.121 3.763 9.551 1.00 89.81 85 GLU A O 1
ATOM 701 N N . VAL A 1 86 ? 3.072 2.412 8.019 1.00 90.00 86 VAL A N 1
ATOM 702 C CA . VAL A 1 86 ? 1.825 2.119 7.305 1.00 90.00 86 VAL A CA 1
ATOM 703 C C . VAL A 1 86 ? 0.825 1.459 8.251 1.00 90.00 86 VAL A C 1
ATOM 705 O O . VAL A 1 86 ? -0.300 1.937 8.354 1.00 90.00 86 VAL A O 1
ATOM 708 N N . ARG A 1 87 ? 1.223 0.427 9.009 1.00 91.75 87 ARG A N 1
ATOM 709 C CA . ARG A 1 87 ? 0.351 -0.247 9.989 1.00 91.75 87 ARG A CA 1
ATOM 710 C C . ARG A 1 87 ? -0.258 0.743 10.985 1.00 91.75 87 ARG A C 1
ATOM 712 O O . ARG A 1 87 ? -1.464 0.706 11.213 1.00 91.75 87 ARG A O 1
ATOM 719 N N . LYS A 1 88 ? 0.549 1.638 11.562 1.00 91.69 88 LYS A N 1
ATOM 720 C CA . LYS A 1 88 ? 0.071 2.661 12.506 1.00 91.69 88 LYS A CA 1
ATOM 721 C C . LYS A 1 88 ? -0.960 3.586 11.862 1.00 91.69 88 LYS A C 1
ATOM 723 O O . LYS A 1 88 ? -2.002 3.833 12.463 1.00 91.69 88 LYS A O 1
ATOM 728 N N . ALA A 1 89 ? -0.707 4.049 10.638 1.00 90.81 89 ALA A N 1
ATOM 729 C CA . ALA A 1 89 ? -1.654 4.881 9.901 1.00 90.81 89 ALA A CA 1
ATOM 730 C C . ALA A 1 89 ? -2.958 4.135 9.566 1.00 90.81 89 ALA A C 1
ATOM 732 O O . ALA A 1 89 ? -4.035 4.717 9.691 1.00 90.81 89 ALA A O 1
ATOM 733 N N . LEU A 1 90 ? -2.875 2.845 9.212 1.00 89.50 90 LEU A N 1
ATOM 734 C CA . LEU A 1 90 ? -4.039 1.979 8.991 1.00 89.50 90 LEU A CA 1
ATOM 735 C C . LEU A 1 90 ? -4.904 1.869 10.242 1.00 89.50 90 LEU A C 1
ATOM 737 O O . LEU A 1 90 ? -6.095 2.161 10.194 1.00 89.50 90 LEU A O 1
ATOM 741 N N . VAL A 1 91 ? -4.301 1.464 11.360 1.00 90.44 91 VAL A N 1
ATOM 742 C CA . VAL A 1 91 ? -5.007 1.293 12.636 1.00 90.44 91 VAL A CA 1
ATOM 743 C C . VAL A 1 91 ? -5.658 2.603 13.061 1.00 90.44 91 VAL A C 1
ATOM 745 O O . VAL A 1 91 ? -6.851 2.627 13.348 1.00 90.44 91 VAL A O 1
ATOM 748 N N . HIS A 1 92 ? -4.912 3.708 13.001 1.00 91.00 92 HIS A N 1
ATOM 749 C CA . HIS A 1 92 ? -5.431 5.027 13.355 1.00 91.00 92 HIS A CA 1
ATOM 750 C C . HIS A 1 92 ? -6.640 5.425 12.503 1.00 91.00 92 HIS A C 1
ATOM 752 O O . HIS A 1 92 ? -7.630 5.930 13.033 1.00 91.00 92 HIS A O 1
ATOM 758 N N . ALA A 1 93 ? -6.582 5.186 11.192 1.00 89.06 93 ALA A N 1
ATOM 759 C CA . ALA A 1 93 ? -7.695 5.464 10.298 1.00 89.06 93 ALA A CA 1
ATOM 760 C C . ALA A 1 93 ? -8.918 4.592 10.588 1.00 89.06 93 ALA A C 1
ATOM 762 O O . ALA A 1 93 ? -10.035 5.100 10.573 1.00 89.06 93 ALA A O 1
ATOM 763 N N . ILE A 1 94 ? -8.720 3.308 10.882 1.00 87.50 94 ILE A N 1
ATOM 764 C CA . ILE A 1 94 ? -9.802 2.376 11.220 1.00 87.50 94 ILE A CA 1
ATOM 765 C C . ILE A 1 94 ? -10.488 2.804 12.521 1.00 87.50 94 ILE A C 1
ATOM 767 O O . ILE A 1 94 ? -11.718 2.867 12.577 1.00 87.50 94 ILE A O 1
ATOM 771 N N . ASP A 1 95 ? -9.703 3.159 13.539 1.00 88.31 95 ASP A N 1
ATOM 772 C CA . ASP A 1 95 ? -10.211 3.563 14.851 1.00 88.31 95 ASP A CA 1
ATOM 773 C C . ASP A 1 95 ? -11.002 4.881 14.784 1.00 88.31 95 ASP A C 1
ATOM 775 O O . ASP A 1 95 ? -12.023 5.026 15.457 1.00 88.31 95 ASP A O 1
ATOM 779 N N . HIS A 1 96 ? -10.589 5.814 13.920 1.00 88.25 96 HIS A N 1
ATOM 780 C CA . HIS A 1 96 ? -11.226 7.129 13.765 1.00 88.25 96 HIS A CA 1
ATOM 781 C C . HIS A 1 96 ? -12.173 7.237 12.555 1.00 88.25 96 HIS A C 1
ATOM 783 O O . HIS A 1 96 ? -12.705 8.315 12.289 1.00 88.25 96 HIS A O 1
ATOM 789 N N . GLY A 1 97 ? -12.394 6.151 11.806 1.00 86.44 97 GLY A N 1
ATOM 790 C CA . GLY A 1 97 ? -13.245 6.151 10.609 1.00 86.44 97 GLY A CA 1
ATOM 791 C C . GLY A 1 97 ? -12.755 7.084 9.494 1.00 86.44 97 GLY A C 1
ATOM 792 O O . GLY A 1 97 ? -13.564 7.710 8.809 1.00 86.44 97 GLY A O 1
ATOM 793 N N . LEU A 1 98 ? -11.438 7.218 9.332 1.00 88.56 98 LEU A N 1
ATOM 794 C CA . LEU A 1 98 ? -10.824 8.088 8.330 1.00 88.56 98 LEU A CA 1
ATOM 795 C C . LEU A 1 98 ? -10.751 7.402 6.973 1.00 88.56 98 LEU A C 1
ATOM 797 O O . LEU A 1 98 ? -10.578 6.188 6.864 1.00 88.56 98 LEU A O 1
ATOM 801 N N . ARG A 1 99 ? -10.778 8.212 5.917 1.00 88.38 99 ARG A N 1
ATOM 802 C CA . ARG A 1 99 ? -10.433 7.741 4.577 1.00 88.38 99 ARG A CA 1
ATOM 803 C C . ARG A 1 99 ? -8.917 7.597 4.460 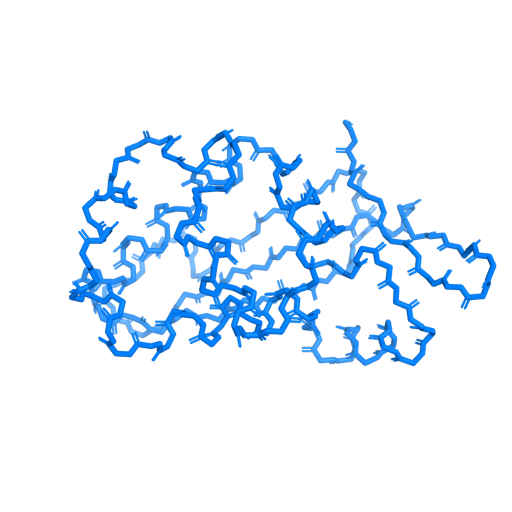1.00 88.38 99 ARG A C 1
ATOM 805 O O . ARG A 1 99 ? -8.193 8.521 4.817 1.00 88.38 99 ARG A O 1
ATOM 812 N N . ILE A 1 100 ? -8.444 6.488 3.899 1.00 89.81 100 ILE A N 1
ATOM 813 C CA . ILE A 1 100 ? -7.046 6.347 3.480 1.00 89.81 100 ILE A CA 1
ATOM 814 C C . ILE A 1 100 ? -6.996 6.311 1.960 1.00 89.81 100 ILE A C 1
ATOM 816 O O . ILE A 1 100 ? -7.807 5.624 1.337 1.00 89.81 100 ILE A O 1
ATOM 820 N N . ASP A 1 101 ? -6.060 7.057 1.385 1.00 91.62 101 ASP A N 1
ATOM 821 C CA . ASP A 1 101 ? -5.722 6.973 -0.030 1.00 91.62 101 ASP A CA 1
ATOM 822 C C . ASP A 1 101 ? -4.239 6.584 -0.187 1.00 91.62 101 ASP A C 1
ATOM 824 O O . ASP A 1 101 ? -3.351 7.216 0.391 1.00 91.62 101 ASP A O 1
ATOM 828 N N . PHE A 1 102 ? -3.971 5.555 -0.988 1.00 91.75 102 PHE A N 1
ATOM 829 C CA . PHE A 1 102 ? -2.634 5.085 -1.337 1.00 91.75 102 PHE A CA 1
ATOM 830 C C . PHE A 1 102 ? -2.214 5.610 -2.700 1.00 91.75 102 PHE A C 1
ATOM 832 O O . PHE A 1 102 ? -2.907 5.434 -3.707 1.00 91.75 102 PHE A O 1
ATOM 839 N N . PHE A 1 103 ? -1.016 6.174 -2.740 1.00 92.38 103 PHE A N 1
ATOM 840 C CA . PHE A 1 103 ? -0.388 6.657 -3.954 1.00 92.38 103 PHE A CA 1
ATOM 841 C C . PHE A 1 103 ? 0.985 6.041 -4.140 1.00 92.38 103 PHE A C 1
ATOM 843 O O . PHE A 1 103 ? 1.617 5.517 -3.220 1.00 92.38 103 PHE A O 1
ATOM 850 N N . TRP A 1 104 ? 1.439 6.101 -5.378 1.00 91.88 104 TRP A N 1
ATOM 851 C CA . TRP A 1 104 ? 2.774 5.731 -5.774 1.00 91.88 104 TRP A CA 1
ATOM 852 C C . TRP A 1 104 ? 3.340 6.801 -6.698 1.00 91.88 104 TRP A C 1
ATOM 854 O O . TRP A 1 104 ? 2.632 7.316 -7.563 1.00 91.88 104 TRP A O 1
ATOM 864 N N . ALA A 1 105 ? 4.616 7.112 -6.520 1.00 90.12 105 ALA A N 1
ATOM 865 C CA . ALA A 1 105 ? 5.337 8.016 -7.392 1.00 90.12 105 ALA A CA 1
ATOM 866 C C . ALA A 1 105 ? 6.795 7.583 -7.538 1.00 90.12 105 ALA A C 1
ATOM 868 O O . ALA A 1 105 ? 7.359 6.887 -6.690 1.00 90.12 105 ALA A O 1
ATOM 869 N N . LEU A 1 106 ? 7.409 8.039 -8.621 1.00 89.81 106 LEU A N 1
ATOM 870 C CA . LEU A 1 106 ? 8.852 8.007 -8.759 1.00 89.81 106 LEU A CA 1
ATOM 871 C C . LEU A 1 106 ? 9.461 9.260 -8.130 1.00 89.81 106 LEU A C 1
ATOM 873 O O . LEU A 1 106 ? 8.853 10.332 -8.152 1.00 89.81 106 LEU A O 1
ATOM 877 N N . TRP A 1 107 ? 10.666 9.132 -7.587 1.00 90.19 107 TRP A N 1
ATOM 878 C CA . TRP A 1 107 ? 11.438 10.272 -7.097 1.00 90.19 107 TRP A CA 1
ATOM 879 C C . TRP A 1 107 ? 12.934 10.126 -7.387 1.00 90.19 107 TRP A C 1
ATOM 881 O O . TRP A 1 107 ? 13.430 9.041 -7.700 1.00 90.19 107 TRP A O 1
ATOM 891 N N . ASN A 1 108 ? 13.658 11.239 -7.287 1.00 85.94 108 ASN A N 1
ATOM 892 C CA . ASN A 1 108 ? 15.088 11.313 -7.606 1.00 85.94 108 ASN A CA 1
ATOM 893 C C . ASN A 1 108 ? 16.000 10.876 -6.450 1.00 85.94 108 ASN A C 1
ATOM 895 O O . ASN A 1 108 ? 17.222 10.914 -6.578 1.00 85.94 108 ASN A O 1
ATOM 899 N N . GLU A 1 109 ? 15.426 10.449 -5.328 1.00 83.69 109 GLU A N 1
ATOM 900 C CA . GLU A 1 109 ? 16.196 10.009 -4.172 1.00 83.69 109 GLU A CA 1
ATOM 901 C C . GLU A 1 109 ? 16.853 8.644 -4.388 1.00 83.69 109 GLU A C 1
ATOM 903 O O . GLU A 1 109 ? 16.411 7.801 -5.173 1.00 83.69 109 GLU A O 1
ATOM 908 N N . LYS A 1 110 ? 17.931 8.396 -3.635 1.00 80.88 110 LYS A N 1
ATOM 909 C CA . LYS A 1 110 ? 18.705 7.147 -3.741 1.00 80.88 110 LYS A CA 1
ATOM 910 C C . LYS A 1 110 ? 18.014 5.940 -3.106 1.00 80.88 110 LYS A C 1
ATOM 912 O O . LYS A 1 110 ? 18.424 4.814 -3.395 1.00 80.88 110 LYS A O 1
ATOM 917 N N . LYS A 1 111 ? 17.043 6.165 -2.222 1.00 82.38 111 LYS A N 1
ATOM 918 C CA . LYS A 1 111 ? 16.361 5.135 -1.429 1.00 82.38 111 LYS A CA 1
ATOM 919 C C . LYS A 1 111 ? 14.862 5.205 -1.658 1.00 82.38 111 LYS A C 1
ATOM 921 O O . LYS A 1 111 ? 14.353 6.219 -2.119 1.00 82.38 111 LYS A O 1
ATOM 926 N N . GLU A 1 112 ? 14.164 4.126 -1.346 1.00 83.62 112 GLU A N 1
ATOM 927 C CA . GLU A 1 112 ? 12.707 4.147 -1.274 1.00 83.62 112 GLU A CA 1
ATOM 928 C C . GLU A 1 112 ? 12.225 5.003 -0.112 1.00 83.62 112 GLU A C 1
ATOM 930 O O . GLU A 1 112 ? 12.903 5.136 0.911 1.00 83.62 112 GLU A O 1
ATOM 935 N N . GLY A 1 113 ? 11.029 5.556 -0.266 1.00 84.44 113 GLY A N 1
ATOM 936 C CA . GLY A 1 113 ? 10.399 6.389 0.744 1.00 84.44 113 GLY A CA 1
ATOM 937 C C . GLY A 1 113 ? 8.952 6.007 0.945 1.00 84.44 113 GLY A C 1
ATOM 938 O O . GLY A 1 113 ? 8.268 5.579 0.021 1.00 84.44 113 GLY A O 1
ATOM 939 N N . THR A 1 114 ? 8.470 6.206 2.161 1.00 89.69 114 THR A N 1
ATOM 940 C CA . THR A 1 114 ? 7.039 6.260 2.438 1.00 89.69 114 THR A CA 1
ATOM 941 C C . THR A 1 114 ? 6.775 7.593 3.109 1.00 89.69 114 THR A C 1
ATOM 943 O O . THR A 1 114 ? 7.438 7.937 4.083 1.00 89.69 114 THR A O 1
ATOM 946 N N . VAL A 1 115 ? 5.842 8.365 2.565 1.00 92.00 115 VAL A N 1
ATOM 947 C CA . VAL A 1 115 ? 5.397 9.622 3.169 1.00 92.00 115 VAL A CA 1
ATOM 948 C C . VAL A 1 115 ? 3.946 9.453 3.577 1.00 92.00 115 VAL A C 1
ATOM 950 O O . VAL A 1 115 ? 3.114 9.032 2.773 1.00 92.00 115 VAL A O 1
ATOM 953 N N . ILE A 1 116 ? 3.660 9.777 4.834 1.00 92.94 116 ILE A N 1
ATOM 954 C CA . ILE A 1 116 ? 2.316 9.738 5.402 1.00 92.94 116 ILE A CA 1
ATOM 955 C C . ILE A 1 116 ? 1.896 11.171 5.702 1.00 92.94 116 ILE A C 1
ATOM 957 O O . ILE A 1 116 ? 2.548 11.875 6.476 1.00 92.94 116 ILE A O 1
ATOM 961 N N . GLU A 1 117 ? 0.807 11.601 5.076 1.00 93.44 117 GLU A N 1
ATOM 962 C CA . GLU A 1 117 ? 0.265 12.944 5.226 1.00 93.44 117 GLU A CA 1
ATOM 963 C C . GLU A 1 117 ? -1.160 12.910 5.787 1.00 93.44 117 GLU A C 1
ATOM 965 O O . GLU A 1 117 ? -1.963 12.066 5.383 1.00 93.44 117 GLU A O 1
ATOM 970 N N . PRO A 1 118 ? -1.519 13.852 6.675 1.00 88.69 118 PRO A N 1
ATOM 971 C CA . PRO A 1 118 ? -0.650 14.879 7.260 1.00 88.69 118 PRO A CA 1
ATOM 972 C C . PRO A 1 118 ? 0.368 14.295 8.263 1.00 88.69 118 PRO A C 1
ATOM 974 O O . PRO A 1 118 ? 0.107 13.271 8.890 1.00 88.69 118 PRO A O 1
ATOM 977 N N . LYS A 1 119 ? 1.515 14.978 8.452 1.00 86.00 119 LYS A N 1
ATOM 978 C CA . LYS A 1 119 ? 2.615 14.534 9.347 1.00 86.00 119 LYS A CA 1
ATOM 979 C C . LYS A 1 119 ? 2.151 14.198 10.771 1.00 86.00 119 LYS A C 1
ATOM 981 O O . LYS A 1 119 ? 2.738 13.348 11.431 1.00 86.00 119 LYS A O 1
ATOM 986 N N . ARG A 1 120 ? 1.116 14.889 11.258 1.00 87.75 120 ARG A N 1
ATOM 987 C CA . ARG A 1 120 ? 0.400 14.541 12.491 1.00 87.75 120 ARG A CA 1
ATOM 988 C C . ARG A 1 120 ? -0.945 13.949 12.104 1.00 87.75 120 ARG A C 1
ATOM 990 O O . ARG A 1 120 ? -1.746 14.649 11.488 1.00 87.75 120 ARG A O 1
ATOM 997 N N . LEU A 1 121 ? -1.183 12.691 12.474 1.00 89.06 121 LEU A N 1
ATOM 998 C CA . LEU A 1 121 ? -2.394 11.978 12.077 1.00 89.06 121 LEU A CA 1
ATOM 999 C C . LEU A 1 121 ? -3.648 12.699 12.605 1.00 89.06 121 LEU A C 1
ATOM 1001 O O . LEU A 1 121 ? -3.733 12.994 13.802 1.00 89.06 121 LEU A O 1
ATOM 1005 N N . PRO A 1 122 ? -4.622 13.009 11.734 1.00 89.12 122 PRO A N 1
ATOM 1006 C CA . PRO A 1 122 ? -5.774 13.812 12.107 1.00 89.12 122 PRO A CA 1
ATOM 1007 C C . PRO A 1 122 ? -6.836 12.937 12.783 1.00 89.12 122 PRO A C 1
ATOM 1009 O O . PRO A 1 122 ? -6.861 11.726 12.599 1.00 89.12 122 PRO A O 1
ATOM 1012 N N . LYS A 1 123 ? -7.766 13.536 13.534 1.00 88.88 123 LYS A N 1
ATOM 1013 C CA . LYS A 1 123 ? -8.917 12.804 14.110 1.00 88.88 123 LYS A CA 1
ATOM 1014 C C . LYS A 1 123 ? -10.139 12.744 13.184 1.00 88.88 123 LYS A C 1
ATOM 1016 O O . LYS A 1 123 ? -11.089 12.034 13.488 1.00 88.88 123 LYS A O 1
ATOM 1021 N N . LYS A 1 124 ? -10.141 13.509 12.087 1.00 87.50 124 LYS A N 1
ATOM 1022 C CA . LYS A 1 124 ? -11.203 13.558 11.067 1.00 87.50 124 LYS A CA 1
ATOM 1023 C C . LYS A 1 124 ? -10.586 13.798 9.687 1.00 87.50 124 LYS A C 1
ATOM 1025 O O . LYS A 1 124 ? -9.500 14.365 9.591 1.00 87.50 124 LYS A O 1
ATOM 1030 N N . GLY A 1 125 ? -11.288 13.402 8.626 1.00 89.12 125 GLY A N 1
ATOM 1031 C CA . GLY A 1 125 ? -10.860 13.629 7.243 1.00 89.12 125 GLY A CA 1
ATOM 1032 C C . GLY A 1 125 ? -10.152 12.423 6.625 1.00 89.12 125 GLY A C 1
ATOM 1033 O O . GLY A 1 125 ? -10.699 11.317 6.626 1.00 89.12 125 GLY A O 1
ATOM 1034 N N . LYS A 1 126 ? -8.966 12.648 6.046 1.00 91.62 126 LYS A N 1
ATOM 1035 C CA . LYS A 1 126 ? -8.228 11.633 5.285 1.00 91.62 126 LYS A CA 1
ATOM 1036 C C . LYS A 1 126 ? -6.746 11.562 5.647 1.00 91.62 126 LYS A C 1
ATOM 1038 O O . LYS A 1 126 ? -6.163 12.562 6.058 1.00 91.62 126 LYS A O 1
ATOM 1043 N N . ILE A 1 127 ? -6.163 10.386 5.438 1.00 92.56 127 ILE A N 1
ATOM 1044 C CA . ILE A 1 127 ? -4.725 10.123 5.469 1.00 92.56 127 ILE A CA 1
ATOM 1045 C C . ILE A 1 127 ? -4.291 9.717 4.061 1.00 92.56 127 ILE A C 1
ATOM 1047 O O . ILE A 1 127 ? -4.925 8.881 3.419 1.00 92.56 127 ILE A O 1
ATOM 1051 N N . THR A 1 128 ? -3.199 10.298 3.592 1.00 94.19 128 THR A N 1
ATOM 1052 C CA . THR A 1 128 ? -2.562 9.949 2.327 1.00 94.19 128 THR A CA 1
ATOM 1053 C C . THR A 1 128 ? -1.278 9.193 2.629 1.00 94.19 128 THR A C 1
ATOM 1055 O O . THR A 1 128 ? -0.460 9.665 3.415 1.00 94.19 128 THR A O 1
ATOM 1058 N N . ILE A 1 129 ? -1.085 8.035 2.004 1.00 93.31 129 ILE A N 1
ATOM 1059 C CA . ILE A 1 129 ? 0.160 7.268 2.092 1.00 93.31 129 ILE A CA 1
ATOM 1060 C C . ILE A 1 129 ? 0.753 7.188 0.692 1.00 93.31 129 ILE A C 1
ATOM 1062 O O . ILE A 1 129 ? 0.182 6.547 -0.190 1.00 93.31 129 ILE A O 1
ATOM 1066 N N . THR A 1 130 ? 1.902 7.825 0.487 1.00 93.12 130 THR A N 1
ATOM 1067 C CA . THR A 1 130 ? 2.603 7.816 -0.798 1.00 93.12 130 THR A CA 1
ATOM 1068 C C . THR A 1 130 ? 3.862 6.973 -0.699 1.00 93.12 130 THR A C 1
ATOM 1070 O O . THR A 1 130 ? 4.763 7.271 0.085 1.00 93.12 130 THR A O 1
ATOM 1073 N N . PHE A 1 131 ? 3.930 5.933 -1.526 1.00 90.12 131 PHE A N 1
ATOM 1074 C CA . PHE A 1 131 ? 5.126 5.119 -1.708 1.00 90.12 131 PHE A CA 1
ATOM 1075 C C . PHE A 1 131 ? 5.981 5.698 -2.828 1.00 90.12 131 PHE A C 1
ATOM 1077 O O . PHE A 1 131 ? 5.504 5.869 -3.952 1.00 90.12 131 PHE A O 1
ATOM 1084 N N . TYR A 1 132 ? 7.251 5.940 -2.541 1.00 89.38 132 TYR A N 1
ATOM 1085 C CA . TYR A 1 132 ? 8.203 6.477 -3.492 1.00 89.38 132 TYR A CA 1
ATOM 1086 C C . TYR A 1 132 ? 9.257 5.458 -3.881 1.00 89.38 132 TYR A C 1
ATOM 1088 O O . TYR A 1 132 ? 9.901 4.843 -3.027 1.00 89.38 132 TYR A O 1
ATOM 1096 N N . SER A 1 133 ? 9.467 5.348 -5.186 1.00 88.56 133 SER A N 1
ATOM 1097 C CA . SER A 1 133 ? 10.475 4.474 -5.775 1.00 88.56 133 SER A CA 1
ATOM 1098 C C . SER A 1 133 ? 11.545 5.308 -6.471 1.00 88.56 133 SER A C 1
ATOM 1100 O O . SER A 1 133 ? 11.198 6.229 -7.216 1.00 88.56 133 SER A O 1
ATOM 1102 N N . PRO A 1 134 ? 12.838 5.013 -6.271 1.00 88.25 134 PRO A N 1
ATOM 1103 C CA . PRO A 1 134 ? 13.910 5.669 -7.009 1.00 88.25 134 PRO A CA 1
ATOM 1104 C C . PRO A 1 134 ? 13.749 5.504 -8.521 1.00 88.25 134 PRO A C 1
ATOM 1106 O O . PRO A 1 134 ? 13.572 4.386 -9.001 1.00 88.25 134 PRO A O 1
ATOM 1109 N N . ASN A 1 135 ? 13.916 6.588 -9.280 1.00 87.62 135 ASN A N 1
ATOM 1110 C CA . ASN A 1 135 ? 13.959 6.534 -10.748 1.00 87.62 135 ASN A CA 1
ATOM 1111 C C . ASN A 1 135 ? 15.010 5.540 -11.267 1.00 87.62 135 ASN A C 1
ATOM 1113 O O . ASN A 1 135 ? 14.757 4.797 -12.209 1.00 87.62 135 ASN A O 1
ATOM 1117 N N . LYS A 1 136 ? 16.164 5.461 -10.594 1.00 87.31 136 LYS A N 1
ATOM 1118 C CA . LYS A 1 136 ? 17.247 4.522 -10.932 1.00 87.31 136 LYS A CA 1
ATOM 1119 C C . LYS A 1 136 ? 16.870 3.036 -10.812 1.00 87.31 136 LYS A C 1
ATOM 1121 O O . LYS A 1 136 ? 17.614 2.198 -11.302 1.00 87.31 136 LYS A O 1
ATOM 1126 N N . ASN A 1 137 ? 15.763 2.706 -10.142 1.00 86.25 137 ASN A N 1
ATOM 1127 C CA . ASN A 1 137 ? 15.302 1.326 -9.979 1.00 86.25 137 ASN A CA 1
ATOM 1128 C C . ASN A 1 137 ? 14.332 0.895 -11.094 1.00 86.25 137 ASN A C 1
ATOM 1130 O O . ASN A 1 137 ? 13.849 -0.235 -11.070 1.00 86.25 137 ASN A O 1
ATOM 1134 N N . VAL A 1 138 ? 14.013 1.783 -12.042 1.00 87.06 138 VAL A N 1
ATOM 1135 C CA . VAL A 1 138 ? 13.179 1.474 -13.208 1.00 87.06 138 VAL A CA 1
ATOM 1136 C C . VAL A 1 138 ? 14.067 0.906 -14.314 1.00 87.06 138 VAL A C 1
ATOM 1138 O O . VAL A 1 138 ? 15.022 1.551 -14.739 1.00 87.06 138 VAL A O 1
ATOM 1141 N N . ARG A 1 139 ? 13.742 -0.287 -14.815 1.00 87.81 139 ARG A N 1
ATOM 1142 C CA . ARG A 1 139 ? 14.448 -0.926 -15.935 1.00 87.81 139 ARG A CA 1
ATOM 1143 C C . ARG A 1 139 ? 13.489 -1.639 -16.877 1.00 87.81 139 ARG A C 1
ATOM 1145 O O . ARG A 1 139 ? 12.409 -2.061 -16.470 1.00 87.81 139 ARG A O 1
ATOM 1152 N N . THR A 1 140 ? 13.917 -1.833 -18.119 1.00 86.69 140 THR A N 1
ATOM 1153 C CA . THR A 1 140 ? 13.148 -2.567 -19.131 1.00 86.69 140 THR A CA 1
ATOM 1154 C C . THR A 1 140 ? 13.760 -3.945 -19.358 1.00 86.69 140 THR A C 1
ATOM 1156 O O . THR A 1 140 ? 14.955 -4.055 -19.618 1.00 86.69 140 THR A O 1
ATOM 1159 N N . VAL A 1 141 ? 12.952 -5.002 -19.277 1.00 86.38 141 VAL A N 1
ATOM 1160 C CA . VAL A 1 141 ? 13.369 -6.391 -19.529 1.00 86.38 141 VAL A CA 1
ATOM 1161 C C . VAL A 1 141 ? 12.318 -7.088 -20.373 1.00 86.38 141 VAL A C 1
ATOM 1163 O O . VAL A 1 141 ? 11.156 -7.134 -19.980 1.00 86.38 141 VAL A O 1
ATOM 1166 N N . ALA A 1 142 ? 12.720 -7.635 -21.525 1.00 85.81 142 ALA A N 1
ATOM 1167 C CA . ALA A 1 142 ? 11.830 -8.362 -22.439 1.00 85.81 142 ALA A CA 1
ATOM 1168 C C . ALA A 1 142 ? 10.510 -7.606 -22.740 1.00 85.81 142 ALA A C 1
ATOM 1170 O O . ALA A 1 142 ? 9.425 -8.182 -22.724 1.00 85.81 142 ALA A O 1
ATOM 1171 N N . GLY A 1 143 ? 10.595 -6.284 -22.949 1.00 83.31 143 GLY A N 1
ATOM 1172 C CA . GLY A 1 143 ? 9.439 -5.420 -23.232 1.00 83.31 143 GLY A CA 1
ATOM 1173 C C . GLY A 1 143 ? 8.551 -5.080 -22.026 1.00 83.31 143 GLY A C 1
ATOM 1174 O O . GLY A 1 143 ? 7.547 -4.390 -22.189 1.00 83.31 143 GLY A O 1
ATOM 1175 N N . GLN A 1 144 ? 8.903 -5.529 -20.819 1.00 85.62 144 GLN A N 1
ATOM 1176 C CA . GLN A 1 144 ? 8.246 -5.154 -19.565 1.00 85.62 144 GLN A CA 1
ATOM 1177 C C . GLN A 1 144 ? 9.054 -4.083 -18.836 1.00 85.62 144 GLN A C 1
ATOM 1179 O O . GLN A 1 144 ? 10.283 -4.127 -18.826 1.00 85.62 144 GLN A O 1
ATOM 1184 N N . ILE A 1 145 ? 8.363 -3.165 -18.166 1.00 84.50 145 ILE A N 1
ATOM 1185 C CA . ILE A 1 145 ? 8.960 -2.229 -17.217 1.00 84.50 145 ILE A CA 1
ATOM 1186 C C . ILE A 1 145 ? 8.911 -2.860 -15.828 1.00 84.50 145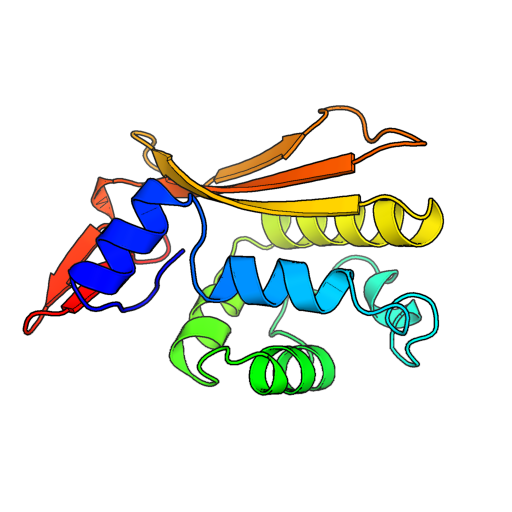 ILE A C 1
ATOM 1188 O O . ILE A 1 145 ? 7.853 -3.265 -15.342 1.00 84.50 145 ILE A O 1
ATOM 1192 N N . ILE A 1 146 ? 10.075 -2.958 -15.201 1.00 85.12 146 ILE A N 1
ATOM 1193 C CA . ILE A 1 146 ? 10.284 -3.486 -13.857 1.00 85.12 146 ILE A CA 1
ATOM 1194 C C . ILE A 1 146 ? 10.741 -2.331 -12.979 1.00 85.12 146 ILE A C 1
ATOM 1196 O O . ILE A 1 146 ? 11.621 -1.565 -13.372 1.00 85.12 146 ILE A O 1
ATOM 1200 N N . VAL A 1 147 ? 10.160 -2.222 -11.788 1.00 83.25 147 VAL A N 1
ATOM 1201 C CA . VAL A 1 147 ? 10.661 -1.323 -10.751 1.00 83.25 147 VAL A CA 1
ATOM 1202 C C . VAL A 1 147 ? 11.123 -2.196 -9.585 1.00 83.25 147 VAL A C 1
ATOM 1204 O O . VAL A 1 147 ? 10.312 -2.892 -8.972 1.00 83.25 147 VAL A O 1
ATOM 1207 N N . ASP A 1 148 ? 12.428 -2.197 -9.311 1.00 79.00 148 ASP A N 1
ATOM 1208 C CA . ASP A 1 148 ? 13.028 -3.035 -8.265 1.00 79.00 148 ASP A CA 1
ATOM 1209 C C . ASP A 1 148 ? 12.953 -2.384 -6.881 1.00 79.00 148 ASP A C 1
ATOM 1211 O O . ASP A 1 148 ? 13.150 -1.172 -6.742 1.00 79.00 148 ASP A O 1
ATOM 1215 N N . VAL A 1 149 ? 12.758 -3.200 -5.840 1.00 69.00 149 VAL A N 1
ATOM 1216 C CA . VAL A 1 149 ? 12.887 -2.729 -4.455 1.00 69.00 149 VAL A CA 1
ATOM 1217 C C . VAL A 1 149 ? 14.352 -2.423 -4.170 1.00 69.00 149 VAL A C 1
ATOM 1219 O O . VAL A 1 149 ? 15.222 -3.251 -4.459 1.00 69.00 149 VAL A O 1
ATOM 1222 N N . ALA A 1 150 ? 14.653 -1.253 -3.605 1.00 60.44 150 ALA A N 1
ATOM 1223 C CA . ALA A 1 150 ? 16.016 -0.976 -3.149 1.00 60.44 150 ALA A CA 1
ATOM 1224 C C . ALA A 1 150 ? 16.376 -1.938 -1.997 1.00 60.44 150 ALA A C 1
ATOM 1226 O O . ALA A 1 150 ? 15.692 -1.944 -0.975 1.00 60.44 150 ALA A O 1
ATOM 1227 N N . LYS A 1 151 ? 17.425 -2.752 -2.179 1.00 53.41 151 LYS A N 1
ATOM 1228 C CA . LYS A 1 151 ? 17.989 -3.604 -1.118 1.00 53.41 151 LYS A CA 1
ATOM 1229 C C . LYS A 1 151 ? 18.703 -2.777 -0.052 1.00 53.41 151 LYS A C 1
ATOM 1231 O O . LYS A 1 151 ? 19.349 -1.771 -0.427 1.00 53.41 151 LYS A O 1
#

Sequence (151 aa):
MPVSSTPKEFTDAINERRSRTTKALDKFIRLRSLKNHPHIADLRTPGYLNKTLPKWIRDELGGLGVKKTIEFTHMNQWPRAQKEEVRKALVHAIDHGLRIDFFWALWNEKKEGTVIEPKRLPKKGKITITFYSPNKNVRTVAGQIIVDVAK

pLDDT: mean 85.08, std 6.96, range [53.41, 94.19]